Protein AF-A0A8C9PYS3-F1 (afdb_monomer_lite)

Organism: Spermophilu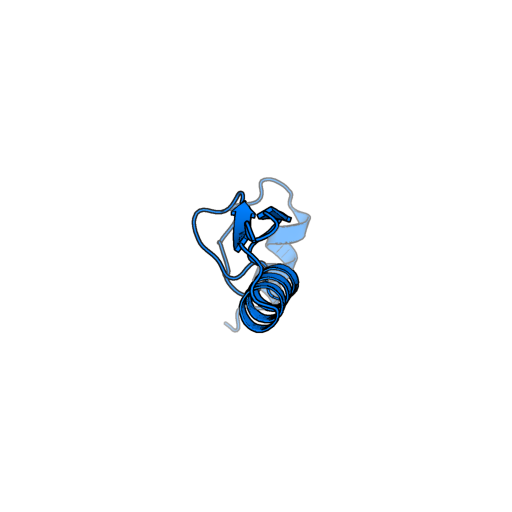s dauricus (NCBI:txid99837)

Structure (mmCIF, N/CA/C/O backbone):
data_AF-A0A8C9PYS3-F1
#
_entry.id   AF-A0A8C9PYS3-F1
#
loop_
_atom_site.group_PDB
_atom_site.id
_atom_site.type_symbol
_atom_site.label_atom_id
_atom_site.label_alt_id
_atom_site.label_comp_id
_atom_site.label_asym_id
_atom_site.label_entity_id
_atom_site.label_seq_id
_atom_site.pdbx_PDB_ins_code
_atom_site.Cartn_x
_atom_site.Cartn_y
_atom_site.Cartn_z
_atom_site.occupancy
_atom_site.B_iso_or_equiv
_atom_site.auth_seq_id
_atom_site.auth_comp_id
_atom_site.auth_asym_id
_atom_site.auth_atom_id
_atom_site.pdbx_PDB_model_num
ATOM 1 N N . MET A 1 1 ? -20.940 1.066 14.801 1.00 64.12 1 MET A N 1
ATOM 2 C CA . MET A 1 1 ? -20.281 2.344 14.440 1.00 64.12 1 MET A CA 1
ATOM 3 C C . MET A 1 1 ? -19.781 2.244 13.004 1.00 64.12 1 MET A C 1
ATOM 5 O O . MET A 1 1 ? -19.440 1.144 12.595 1.00 64.12 1 MET A O 1
ATOM 9 N N . LYS A 1 2 ? -19.792 3.333 12.226 1.00 77.62 2 LYS A N 1
ATOM 10 C CA . LYS A 1 2 ? -19.322 3.327 10.828 1.00 77.62 2 LYS A CA 1
ATOM 11 C C . LYS A 1 2 ? -17.788 3.359 10.809 1.00 77.62 2 LYS A C 1
ATOM 13 O O . LYS A 1 2 ? -17.212 4.210 11.482 1.00 77.62 2 LYS A O 1
ATOM 18 N N . ALA A 1 3 ? -17.150 2.445 10.078 1.00 85.62 3 ALA A N 1
ATOM 19 C CA . ALA A 1 3 ? -15.694 2.423 9.936 1.00 85.62 3 ALA A CA 1
ATOM 20 C C . ALA A 1 3 ? -15.192 3.735 9.305 1.00 85.62 3 ALA A C 1
ATOM 22 O O . ALA A 1 3 ? -15.862 4.320 8.445 1.00 85.62 3 ALA A O 1
ATOM 23 N N . LYS A 1 4 ? -14.033 4.235 9.756 1.00 93.94 4 LYS A N 1
ATOM 24 C CA . LYS A 1 4 ? -13.420 5.434 9.165 1.00 93.94 4 LYS A CA 1
ATOM 25 C C . LYS A 1 4 ? -12.826 5.069 7.807 1.00 93.94 4 LYS A C 1
ATOM 27 O O . LYS A 1 4 ? -12.114 4.074 7.700 1.00 93.94 4 LYS A O 1
ATOM 32 N N . LYS A 1 5 ? -13.095 5.902 6.799 1.00 97.00 5 LYS A N 1
ATOM 33 C CA . LYS A 1 5 ? -12.537 5.749 5.453 1.00 97.00 5 LYS A CA 1
ATOM 34 C C . LYS A 1 5 ? -11.172 6.414 5.366 1.00 97.00 5 LYS A C 1
ATOM 36 O O . LYS A 1 5 ? -11.057 7.587 5.720 1.00 97.00 5 LYS A O 1
ATOM 41 N N . ILE A 1 6 ? -10.171 5.681 4.893 1.00 98.06 6 ILE A N 1
ATOM 42 C CA . ILE A 1 6 ? -8.778 6.137 4.815 1.00 98.06 6 ILE A CA 1
ATOM 43 C C . ILE A 1 6 ? -8.333 6.130 3.356 1.00 98.06 6 ILE A C 1
ATOM 45 O O . ILE A 1 6 ? -8.449 5.110 2.688 1.00 98.06 6 ILE A O 1
ATOM 49 N N . ALA A 1 7 ? -7.817 7.250 2.855 1.00 98.25 7 ALA A N 1
ATOM 50 C CA . ALA A 1 7 ? -7.217 7.304 1.525 1.00 98.25 7 ALA A CA 1
ATOM 51 C C . ALA A 1 7 ? -5.716 6.999 1.617 1.00 98.25 7 ALA A C 1
ATOM 53 O O . ALA A 1 7 ? -4.997 7.646 2.378 1.00 98.25 7 ALA A O 1
ATOM 54 N N . VAL A 1 8 ? -5.245 6.036 0.827 1.00 98.31 8 VAL A N 1
ATOM 55 C CA . VAL A 1 8 ? -3.827 5.676 0.700 1.00 98.31 8 VAL A CA 1
ATOM 56 C C . VAL A 1 8 ? -3.366 6.042 -0.707 1.00 98.31 8 VAL A C 1
ATOM 58 O O . VAL A 1 8 ? -3.932 5.553 -1.682 1.00 98.31 8 VAL A O 1
ATOM 61 N N . ILE A 1 9 ? -2.356 6.905 -0.825 1.00 98.06 9 ILE A N 1
ATOM 62 C CA . ILE A 1 9 ? -1.818 7.353 -2.117 1.00 98.06 9 ILE A CA 1
ATOM 63 C C . ILE A 1 9 ? -0.505 6.618 -2.399 1.00 98.06 9 ILE A C 1
ATOM 65 O O . ILE A 1 9 ? 0.469 6.777 -1.663 1.00 98.06 9 ILE A O 1
ATOM 69 N N . GLY A 1 10 ? -0.497 5.835 -3.476 1.00 96.81 10 GLY A N 1
ATOM 70 C CA . GLY A 1 10 ? 0.576 4.929 -3.878 1.00 96.81 10 GLY A CA 1
ATOM 71 C C . GLY A 1 10 ? 0.371 3.505 -3.349 1.00 96.81 10 GLY A C 1
ATOM 72 O O . GLY A 1 10 ? 0.120 3.306 -2.163 1.00 96.81 10 GLY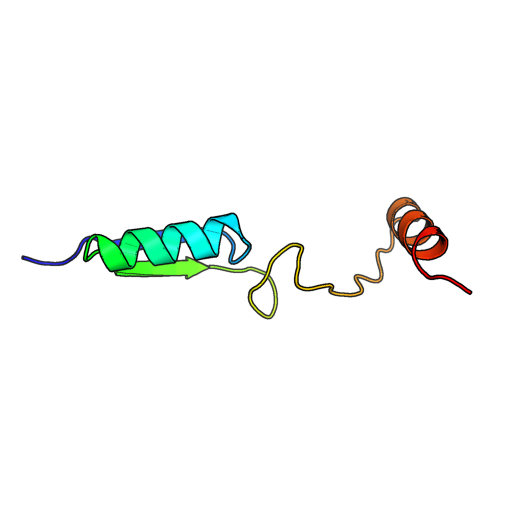 A O 1
ATOM 73 N N . ALA A 1 11 ? 0.535 2.508 -4.219 1.00 97.25 11 ALA A N 1
ATOM 74 C CA . ALA A 1 11 ? 0.490 1.073 -3.925 1.00 97.25 11 ALA A CA 1
ATOM 75 C C . ALA A 1 11 ? 1.889 0.425 -3.976 1.00 97.25 11 ALA A C 1
ATOM 77 O O . ALA A 1 11 ? 2.059 -0.722 -4.392 1.00 97.25 11 ALA A O 1
ATOM 78 N N . GLY A 1 12 ? 2.912 1.175 -3.555 1.00 95.88 12 GLY A N 1
ATOM 79 C CA . GLY A 1 12 ? 4.249 0.649 -3.272 1.00 95.88 12 GLY A CA 1
ATOM 80 C C . GLY A 1 12 ? 4.341 -0.017 -1.896 1.00 95.88 12 GLY A C 1
ATOM 81 O O . GLY A 1 12 ? 3.345 -0.163 -1.191 1.00 95.88 12 GLY A O 1
ATOM 82 N N . VAL A 1 13 ? 5.559 -0.372 -1.476 1.00 96.56 13 VAL A N 1
ATOM 83 C CA . VAL A 1 13 ? 5.810 -1.049 -0.186 1.00 96.56 13 VAL A CA 1
ATOM 84 C C . VAL A 1 13 ? 5.191 -0.319 1.015 1.00 96.56 13 VAL A C 1
ATOM 86 O O . VAL A 1 13 ? 4.569 -0.948 1.868 1.00 96.56 13 VAL A O 1
ATOM 89 N N . SER A 1 14 ? 5.292 1.012 1.057 1.00 97.31 14 SER A N 1
ATOM 90 C CA . SER A 1 14 ? 4.724 1.833 2.130 1.00 97.31 14 SER A CA 1
ATOM 91 C C . SER A 1 14 ? 3.194 1.853 2.104 1.00 97.31 14 SER A C 1
ATOM 93 O O . SER A 1 14 ? 2.563 1.704 3.147 1.00 97.31 14 SER A O 1
ATOM 95 N N . GLY A 1 15 ? 2.591 1.995 0.922 1.00 97.88 15 GLY A N 1
ATOM 96 C CA . GLY A 1 15 ? 1.139 2.020 0.754 1.00 97.88 15 GLY A CA 1
ATOM 97 C C . GLY A 1 15 ? 0.477 0.690 1.096 1.00 97.88 15 GLY A C 1
ATOM 98 O O . GLY A 1 15 ? -0.501 0.659 1.839 1.00 97.88 15 GLY A O 1
ATOM 99 N N . LEU A 1 16 ? 1.051 -0.422 0.631 1.00 97.81 16 LEU A N 1
ATOM 100 C CA . LEU A 1 16 ? 0.565 -1.765 0.961 1.00 97.81 16 LEU A CA 1
ATOM 101 C C . LEU A 1 16 ? 0.672 -2.053 2.467 1.00 97.81 16 LEU A C 1
ATOM 103 O O . LEU A 1 16 ? -0.269 -2.591 3.053 1.00 97.81 16 LEU A O 1
ATOM 107 N N . GLY A 1 17 ? 1.766 -1.629 3.110 1.00 98.06 17 GLY A N 1
ATOM 108 C CA . GLY A 1 17 ? 1.907 -1.693 4.567 1.00 98.06 17 GLY A CA 1
ATOM 109 C C . GLY A 1 17 ? 0.829 -0.883 5.296 1.00 98.06 17 GLY A C 1
ATOM 110 O O . GLY A 1 17 ? 0.177 -1.397 6.201 1.00 98.06 17 GLY A O 1
ATOM 111 N N . ALA A 1 18 ? 0.566 0.350 4.852 1.00 98.25 18 ALA A N 1
ATOM 112 C CA . ALA A 1 18 ? -0.477 1.194 5.434 1.00 98.25 18 ALA A CA 1
ATOM 113 C C . ALA A 1 18 ? -1.881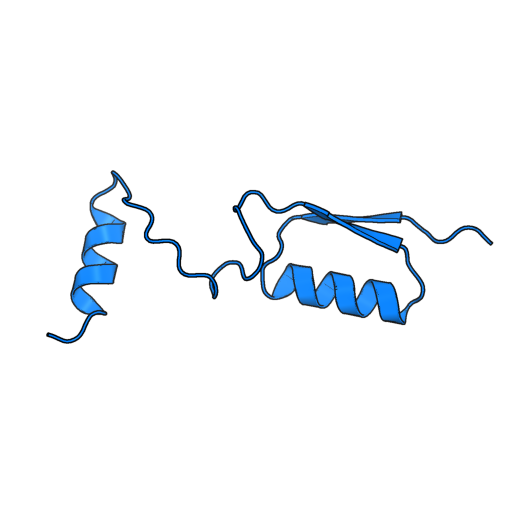 0.576 5.300 1.00 98.25 18 ALA A C 1
ATOM 115 O O . ALA A 1 18 ? -2.654 0.605 6.259 1.00 98.25 18 ALA A O 1
ATOM 116 N N . ILE A 1 19 ? -2.205 -0.022 4.146 1.00 98.25 19 ILE A N 1
ATOM 117 C CA . ILE A 1 19 ? -3.476 -0.735 3.928 1.00 98.25 19 ILE A CA 1
ATOM 118 C C . ILE A 1 19 ? -3.606 -1.904 4.904 1.00 98.25 19 ILE A C 1
ATOM 120 O O . ILE A 1 19 ? -4.653 -2.056 5.534 1.00 98.25 19 ILE A O 1
ATOM 124 N N . LYS A 1 20 ? -2.546 -2.706 5.058 1.00 98.19 20 LYS A N 1
ATOM 125 C CA . LYS A 1 20 ? -2.531 -3.849 5.975 1.00 98.19 20 LYS A CA 1
ATOM 126 C C . LYS A 1 20 ? -2.822 -3.414 7.413 1.00 98.19 20 LYS A C 1
ATOM 128 O O . LYS A 1 20 ? -3.746 -3.958 8.013 1.00 98.19 20 LYS A O 1
ATOM 133 N N . CYS A 1 21 ? -2.121 -2.396 7.912 1.00 98.12 21 CYS A N 1
ATOM 134 C CA . CYS A 1 21 ? -2.365 -1.856 9.251 1.00 98.12 21 CYS A CA 1
ATOM 135 C C . CYS A 1 21 ? -3.785 -1.282 9.392 1.00 98.12 21 CYS A C 1
ATOM 137 O O . CYS A 1 21 ? -4.445 -1.522 10.395 1.00 98.12 21 CYS A O 1
ATOM 139 N N . CYS A 1 22 ? -4.302 -0.576 8.377 1.00 97.50 22 CYS A N 1
ATOM 140 C CA . CYS A 1 22 ? -5.677 -0.065 8.411 1.00 97.50 22 CYS A CA 1
ATOM 141 C C . CYS A 1 22 ? -6.708 -1.190 8.566 1.00 97.50 22 CYS A C 1
ATOM 143 O O . CYS A 1 22 ? -7.654 -1.044 9.336 1.00 97.50 22 CYS A O 1
ATOM 145 N N . LEU A 1 23 ? -6.530 -2.303 7.850 1.00 97.12 23 LEU A N 1
ATOM 146 C CA . LEU A 1 23 ? -7.432 -3.452 7.940 1.00 97.12 23 LEU A CA 1
ATOM 147 C C . LEU A 1 23 ? -7.358 -4.140 9.309 1.00 97.12 23 LEU A C 1
ATOM 149 O O . LEU A 1 23 ? -8.393 -4.539 9.838 1.00 97.12 23 LEU A O 1
ATOM 153 N N . GLU A 1 24 ? -6.163 -4.260 9.891 1.00 97.88 24 GLU A N 1
ATOM 154 C CA . GLU A 1 24 ? -5.964 -4.840 11.230 1.00 97.88 24 GLU A CA 1
ATOM 155 C C . GLU A 1 24 ? -6.639 -4.012 12.330 1.00 97.88 24 GLU A C 1
ATOM 157 O O . GLU A 1 24 ? -7.226 -4.574 13.251 1.00 97.88 24 GLU A O 1
ATOM 162 N N . GLU A 1 25 ? -6.654 -2.689 12.174 1.00 96.44 25 GLU A N 1
ATOM 163 C CA . GLU A 1 25 ? -7.338 -1.750 13.072 1.00 96.44 25 GLU A CA 1
ATOM 164 C C . GLU A 1 25 ? -8.849 -1.601 12.775 1.00 96.44 25 GLU A C 1
ATOM 166 O O . GLU A 1 25 ? -9.533 -0.762 13.369 1.00 96.44 25 GLU A O 1
ATOM 171 N N . GLY A 1 26 ? -9.402 -2.382 11.838 1.00 95.69 26 GLY A N 1
ATOM 172 C CA . GLY A 1 26 ? -10.827 -2.343 11.483 1.00 95.69 26 GLY A CA 1
ATOM 173 C C . GLY A 1 26 ? -11.267 -1.072 10.739 1.00 95.69 26 GLY A C 1
ATOM 174 O O . GLY A 1 26 ? -12.440 -0.687 10.794 1.00 95.69 26 GLY A O 1
ATOM 175 N N . LEU A 1 27 ? -10.338 -0.396 10.061 1.00 97.12 27 LEU A N 1
ATOM 176 C CA . LEU A 1 27 ? -10.603 0.768 9.211 1.00 97.12 27 LEU A CA 1
ATOM 177 C C . LEU A 1 27 ? -10.963 0.337 7.777 1.00 97.12 27 LEU A C 1
ATOM 179 O O . LEU A 1 27 ? -10.749 -0.805 7.376 1.00 97.12 27 LEU A O 1
ATOM 183 N N . GLU A 1 28 ? -11.497 1.269 6.981 1.00 97.88 28 GLU A N 1
ATOM 184 C CA . GLU A 1 28 ? -11.868 1.045 5.574 1.00 97.88 28 GLU A CA 1
ATOM 185 C C . GLU A 1 28 ? -10.894 1.804 4.645 1.00 97.88 28 GLU A C 1
ATOM 187 O O . GLU A 1 28 ? -11.142 2.969 4.313 1.00 97.88 28 GLU A O 1
ATOM 192 N N . PRO A 1 29 ? -9.750 1.210 4.250 1.00 97.94 29 PRO A N 1
ATOM 193 C CA . PRO A 1 29 ? -8.807 1.860 3.349 1.00 97.94 29 PRO A CA 1
ATOM 194 C C . PRO A 1 29 ? -9.270 1.821 1.884 1.00 97.94 29 PRO A C 1
ATOM 196 O O . PRO A 1 29 ? -9.827 0.833 1.410 1.00 97.94 29 PRO A O 1
ATOM 199 N N . MET A 1 30 ? -8.962 2.883 1.144 1.00 97.94 30 MET A N 1
ATOM 200 C CA . MET A 1 30 ? -9.092 2.993 -0.307 1.00 97.94 30 MET A CA 1
ATOM 201 C C . MET A 1 30 ? -7.753 3.457 -0.879 1.00 97.94 30 MET A C 1
ATOM 203 O O . MET A 1 30 ? -7.244 4.512 -0.501 1.00 97.94 30 MET A O 1
ATOM 207 N N . CYS A 1 31 ? -7.171 2.653 -1.766 1.00 97.88 31 CYS A N 1
ATOM 208 C CA . CYS A 1 31 ? -5.869 2.925 -2.360 1.00 97.88 31 CYS A CA 1
ATOM 209 C C . CYS A 1 31 ? -6.007 3.547 -3.750 1.00 97.88 31 CYS A C 1
ATOM 211 O O . CYS A 1 31 ? -6.842 3.117 -4.544 1.00 97.88 31 CYS A O 1
ATOM 213 N N . PHE A 1 32 ? -5.154 4.525 -4.039 1.00 97.88 32 PHE A N 1
ATOM 214 C CA . PHE A 1 32 ? -5.018 5.151 -5.345 1.00 97.88 32 PHE A CA 1
ATOM 215 C C . PHE A 1 32 ? -3.582 4.979 -5.827 1.00 97.88 32 PHE A C 1
ATOM 217 O O . PHE A 1 32 ? -2.653 5.505 -5.216 1.00 97.8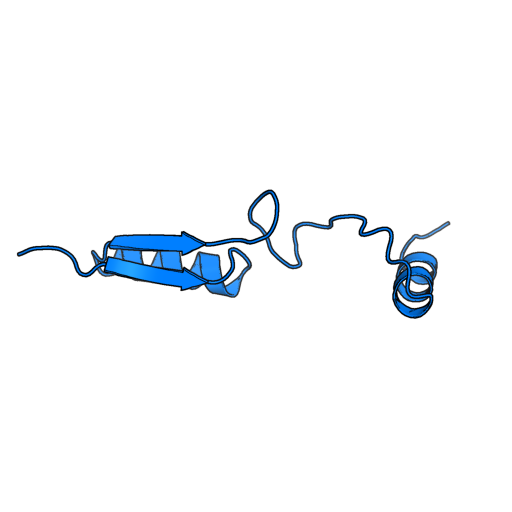8 32 PHE A O 1
ATOM 224 N N . GLU A 1 33 ? -3.404 4.265 -6.932 1.00 96.69 33 GLU A N 1
ATOM 225 C CA . GLU A 1 33 ? -2.122 4.089 -7.611 1.00 96.69 33 GLU A CA 1
ATOM 226 C C . GLU A 1 33 ? -2.233 4.667 -9.022 1.00 96.69 33 GLU A C 1
ATOM 228 O O . GLU A 1 33 ? -3.262 4.522 -9.683 1.00 96.69 33 GLU A O 1
ATOM 233 N N . LYS A 1 34 ? -1.189 5.373 -9.460 1.00 93.94 34 LYS A N 1
ATOM 234 C CA . LYS A 1 34 ? -1.113 5.930 -10.813 1.00 93.94 34 LYS A CA 1
ATOM 235 C C . LYS A 1 34 ? -0.759 4.842 -11.830 1.00 93.94 34 LYS A C 1
ATOM 237 O O . LYS A 1 34 ? -1.205 4.913 -12.974 1.00 93.94 34 LYS A O 1
ATOM 242 N N . GLY A 1 35 ? 0.102 3.908 -11.432 1.00 87.94 35 GLY A N 1
ATOM 243 C CA . GLY A 1 35 ? 0.532 2.773 -12.233 1.00 87.94 35 GLY A CA 1
ATOM 244 C C . GLY A 1 35 ? -0.614 1.829 -12.584 1.00 87.94 35 GLY A C 1
ATOM 245 O O . GLY A 1 35 ? -1.710 1.890 -12.032 1.00 87.94 35 GLY A O 1
ATOM 246 N N . SER A 1 36 ? -0.338 0.932 -13.525 1.00 90.62 36 SER A N 1
ATOM 247 C CA . SER A 1 36 ? -1.321 -0.053 -13.990 1.00 90.62 36 SER A CA 1
ATOM 248 C C . SER A 1 36 ? -1.533 -1.223 -13.019 1.00 90.62 36 SER A C 1
ATOM 250 O O . SER A 1 36 ? -2.436 -2.026 -13.232 1.00 90.62 36 SER A O 1
ATOM 252 N N . ASP A 1 37 ? -0.713 -1.327 -11.972 1.00 92.44 37 ASP A N 1
ATOM 253 C CA . ASP A 1 37 ? -0.769 -2.375 -10.956 1.00 92.44 37 ASP A CA 1
ATOM 254 C C . ASP A 1 37 ? 0.021 -1.947 -9.704 1.00 92.44 37 ASP A C 1
ATOM 256 O O . ASP A 1 37 ? 0.730 -0.932 -9.706 1.00 92.44 37 ASP A O 1
ATOM 260 N N . ILE A 1 38 ? -0.064 -2.750 -8.649 1.00 94.06 38 ILE A N 1
ATOM 261 C CA . ILE A 1 38 ? 0.634 -2.541 -7.378 1.00 94.06 38 ILE A CA 1
ATOM 262 C C . ILE A 1 38 ? 2.120 -2.931 -7.448 1.00 94.06 38 ILE A C 1
ATOM 264 O O . ILE A 1 38 ? 2.584 -3.581 -8.382 1.00 94.06 38 ILE A O 1
ATOM 268 N N . GLY A 1 39 ? 2.881 -2.560 -6.416 1.00 92.38 39 GLY A N 1
ATOM 269 C CA . GLY A 1 39 ? 4.275 -2.978 -6.222 1.00 92.38 39 GLY A CA 1
ATOM 270 C C . GLY A 1 39 ? 5.273 -1.823 -6.194 1.00 92.38 39 GLY A C 1
ATOM 271 O O . GLY A 1 39 ? 6.369 -1.976 -5.650 1.00 92.38 39 GLY A O 1
ATOM 272 N N . GLY A 1 40 ? 4.895 -0.640 -6.690 1.00 90.75 40 GLY A N 1
ATOM 273 C CA . GLY A 1 40 ? 5.765 0.541 -6.709 1.00 90.75 40 GLY A CA 1
ATOM 274 C C . GLY A 1 40 ? 7.126 0.217 -7.329 1.00 90.75 40 GLY A C 1
ATOM 275 O O . GLY A 1 40 ? 7.184 -0.353 -8.410 1.00 90.75 40 GLY A O 1
ATOM 276 N N . LEU A 1 41 ? 8.221 0.505 -6.615 1.00 88.31 41 LEU A N 1
ATOM 277 C CA . LEU A 1 41 ? 9.588 0.226 -7.083 1.00 88.31 41 LEU A CA 1
ATOM 278 C C . LEU A 1 41 ? 9.841 -1.251 -7.444 1.00 88.31 41 LEU A C 1
ATOM 280 O O . LEU A 1 41 ? 10.654 -1.536 -8.316 1.00 88.31 41 LEU A O 1
ATOM 284 N N . TRP A 1 42 ? 9.156 -2.189 -6.785 1.00 87.31 42 TRP A N 1
ATOM 285 C CA . TRP A 1 42 ? 9.335 -3.629 -7.011 1.00 87.31 42 TRP A CA 1
ATOM 286 C C . TRP A 1 42 ? 8.662 -4.109 -8.294 1.00 87.31 42 TRP A C 1
ATOM 288 O O . TRP A 1 42 ? 9.028 -5.152 -8.835 1.00 87.31 42 TRP A O 1
ATOM 298 N N . ARG A 1 43 ? 7.689 -3.343 -8.797 1.00 84.38 43 ARG A N 1
ATOM 299 C CA . ARG A 1 43 ? 7.106 -3.572 -10.109 1.00 84.38 43 ARG A CA 1
ATOM 300 C C . ARG A 1 43 ? 7.904 -2.782 -11.129 1.00 84.38 43 ARG A C 1
ATOM 302 O O . ARG A 1 43 ? 7.647 -1.609 -11.388 1.00 84.38 43 ARG A O 1
ATOM 309 N N . TYR A 1 44 ? 8.892 -3.457 -11.697 1.00 79.00 44 TYR A N 1
ATOM 310 C CA . TYR A 1 44 ? 9.724 -2.887 -12.736 1.00 79.00 44 TYR A CA 1
ATOM 311 C C . TYR A 1 44 ? 8.906 -2.678 -14.017 1.00 79.00 44 TYR A C 1
ATOM 313 O O . TYR A 1 44 ? 8.680 -3.604 -14.795 1.00 79.00 44 TYR A O 1
ATOM 321 N N . GLU A 1 45 ? 8.444 -1.452 -14.235 1.00 71.44 45 GLU A N 1
ATOM 322 C CA . GLU A 1 45 ? 8.011 -1.015 -15.554 1.00 71.44 45 GLU A CA 1
ATOM 323 C C . GLU A 1 45 ? 9.246 -0.519 -16.308 1.00 71.44 45 GLU A C 1
ATOM 325 O O . GLU A 1 45 ? 9.962 0.368 -15.835 1.00 71.44 45 GLU A O 1
ATOM 330 N N . VAL A 1 46 ? 9.495 -1.078 -17.497 1.00 67.62 46 VAL A N 1
ATOM 331 C CA . VAL A 1 46 ? 10.468 -0.509 -18.436 1.00 67.62 46 VAL A CA 1
ATOM 332 C C . VAL A 1 46 ? 9.879 0.804 -18.932 1.00 67.62 46 VAL A C 1
ATOM 334 O O . VAL A 1 46 ? 9.233 0.877 -19.977 1.00 67.62 46 VAL A O 1
ATOM 337 N N . ILE A 1 47 ? 10.065 1.860 -18.150 1.00 60.31 47 ILE A N 1
ATOM 338 C CA . ILE A 1 47 ? 9.805 3.209 -18.613 1.00 60.31 47 ILE A CA 1
ATOM 339 C C . ILE A 1 47 ? 10.877 3.457 -19.669 1.00 60.31 47 ILE A C 1
ATOM 341 O O . ILE A 1 47 ? 12.053 3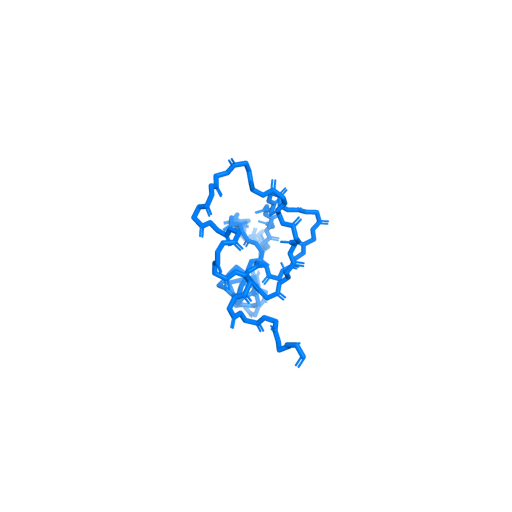.628 -19.343 1.00 60.31 47 ILE A O 1
ATOM 345 N N . LEU A 1 48 ? 10.480 3.463 -20.943 1.00 57.34 48 LEU A N 1
ATOM 346 C CA . LEU A 1 48 ? 11.276 4.074 -22.003 1.00 57.34 48 LEU A CA 1
ATOM 347 C C . LEU A 1 48 ? 11.322 5.575 -21.704 1.00 57.34 48 LEU A C 1
ATOM 349 O O . LEU A 1 48 ? 10.525 6.371 -22.195 1.00 57.34 48 LEU A O 1
ATOM 353 N N . CYS A 1 49 ? 12.197 5.938 -20.774 1.00 48.12 49 CYS A N 1
ATOM 354 C CA . CYS A 1 49 ? 12.403 7.300 -20.346 1.00 48.12 49 CYS A CA 1
ATOM 355 C C . CYS A 1 49 ? 13.040 8.053 -21.515 1.00 48.12 49 CYS A C 1
ATOM 357 O O . CYS A 1 49 ? 14.087 7.652 -22.014 1.00 48.12 49 CYS A O 1
ATOM 359 N N . SER A 1 50 ? 12.430 9.157 -21.949 1.00 53.06 50 SER A N 1
ATOM 360 C CA . SER A 1 50 ? 13.041 10.039 -22.953 1.00 53.06 50 SER A CA 1
ATOM 361 C C . SER A 1 50 ? 14.254 10.814 -22.405 1.00 53.06 50 SER A C 1
ATOM 363 O O . SER A 1 50 ? 14.931 11.500 -23.174 1.00 53.06 50 SER A O 1
ATOM 365 N N . SER A 1 51 ? 14.534 10.732 -21.098 1.00 57.16 51 SER A N 1
ATOM 366 C CA . SER A 1 51 ? 15.697 11.353 -20.458 1.00 57.16 51 SER A CA 1
ATOM 367 C C . SER A 1 51 ? 16.857 10.363 -20.378 1.00 57.16 51 SER A C 1
ATOM 369 O O . SER A 1 51 ? 16.722 9.254 -19.857 1.00 57.16 51 SER A O 1
ATOM 371 N N . ARG A 1 52 ? 18.017 10.778 -20.900 1.00 56.34 52 ARG A N 1
ATOM 372 C CA . ARG A 1 52 ? 19.206 9.930 -21.089 1.00 56.34 52 ARG A CA 1
ATOM 373 C C . ARG A 1 52 ? 19.785 9.370 -19.780 1.00 56.34 52 ARG A C 1
ATOM 375 O O . ARG A 1 52 ? 20.459 8.345 -19.843 1.00 56.34 52 ARG A O 1
ATOM 382 N N . GLU A 1 53 ? 19.520 9.976 -18.617 1.00 56.91 53 GLU A N 1
ATOM 383 C CA . GLU A 1 53 ? 20.101 9.523 -17.342 1.00 56.91 53 GLU A CA 1
ATOM 384 C C . GLU A 1 53 ? 19.588 8.149 -16.872 1.00 56.91 53 GL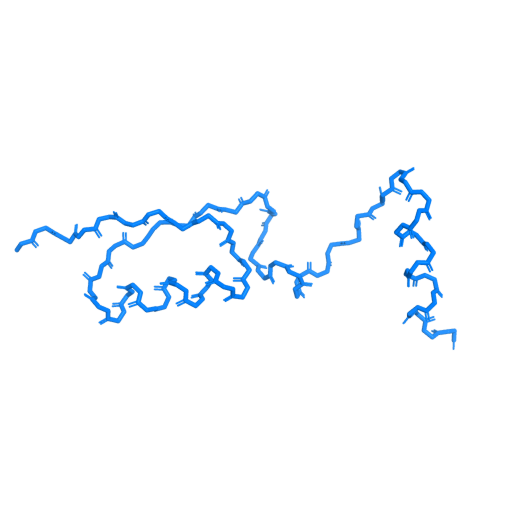U A C 1
ATOM 386 O O . GLU A 1 53 ? 20.376 7.338 -16.388 1.00 56.91 53 GLU A O 1
ATOM 391 N N . VAL A 1 54 ? 18.296 7.835 -17.036 1.00 56.00 54 VAL A N 1
ATOM 392 C CA . VAL A 1 54 ? 17.730 6.564 -16.524 1.00 56.00 54 VAL A CA 1
ATOM 393 C C . VAL A 1 54 ? 18.143 5.375 -17.400 1.00 56.00 54 VAL A C 1
ATOM 395 O O . VAL A 1 54 ? 18.362 4.270 -16.904 1.00 56.00 54 VAL A O 1
ATOM 398 N N . GLN A 1 55 ? 18.330 5.610 -18.701 1.00 53.53 55 GLN A N 1
ATOM 399 C CA . GLN A 1 55 ? 18.748 4.576 -19.649 1.00 53.53 55 GLN A CA 1
ATOM 400 C C . GLN A 1 55 ? 20.197 4.103 -19.423 1.00 53.53 55 GLN A C 1
ATOM 402 O O . GLN A 1 55 ? 20.515 2.956 -19.738 1.00 53.53 55 GLN A O 1
ATOM 407 N N . LEU A 1 56 ? 21.060 4.948 -18.844 1.00 52.38 56 LEU A N 1
ATOM 408 C CA . LEU A 1 56 ? 22.430 4.589 -18.453 1.00 52.38 56 LEU A CA 1
ATOM 409 C C . LEU A 1 56 ? 22.453 3.648 -17.241 1.00 52.38 56 LEU A C 1
ATOM 411 O O . LEU A 1 56 ? 23.135 2.629 -17.285 1.00 52.38 56 LEU A O 1
ATOM 415 N N . CYS A 1 57 ? 21.644 3.925 -16.215 1.00 51.44 57 CYS A N 1
ATOM 416 C CA . CYS A 1 57 ? 21.576 3.099 -15.003 1.00 51.44 57 CYS A CA 1
ATOM 417 C C . CYS A 1 57 ? 21.093 1.664 -15.300 1.00 51.44 57 CYS A C 1
ATOM 419 O O . CYS A 1 57 ? 21.580 0.697 -14.722 1.00 51.44 57 CYS A O 1
ATOM 421 N N . LEU A 1 58 ? 20.184 1.510 -16.270 1.00 55.28 58 LEU A N 1
ATOM 422 C CA . LEU A 1 58 ? 19.702 0.197 -16.711 1.00 55.28 58 LEU A CA 1
ATOM 423 C C . LEU A 1 58 ? 20.718 -0.584 -17.549 1.00 55.28 58 LEU A C 1
ATOM 425 O O . LEU A 1 58 ? 20.739 -1.810 -17.481 1.00 55.28 58 LEU A O 1
ATOM 429 N N . ARG A 1 59 ? 21.584 0.097 -18.311 1.00 54.88 59 ARG A N 1
ATOM 430 C CA . ARG A 1 59 ? 22.653 -0.566 -19.075 1.00 54.88 59 ARG A CA 1
ATOM 431 C C . ARG A 1 59 ? 23.755 -1.142 -18.188 1.00 54.88 59 ARG A C 1
ATOM 433 O O . ARG A 1 59 ? 24.370 -2.114 -18.600 1.00 54.88 59 ARG A O 1
ATOM 440 N N . GLU A 1 60 ? 23.989 -0.573 -17.008 1.00 58.00 60 GLU A N 1
ATOM 441 C CA . GLU A 1 60 ? 24.991 -1.092 -16.064 1.00 58.00 60 GLU A CA 1
ATOM 442 C C . GLU A 1 60 ? 24.458 -2.206 -15.147 1.00 58.00 60 GLU A C 1
ATOM 444 O O . GLU A 1 60 ? 25.248 -2.915 -14.530 1.00 58.00 60 GLU A O 1
ATOM 449 N N . MET A 1 61 ? 23.134 -2.395 -15.070 1.00 58.41 61 MET A N 1
ATOM 450 C CA . MET A 1 61 ? 22.499 -3.408 -14.211 1.00 58.41 61 MET A CA 1
ATOM 451 C C . MET A 1 61 ? 22.039 -4.682 -14.936 1.00 58.41 61 MET A C 1
ATOM 453 O O . MET A 1 61 ? 21.745 -5.673 -14.268 1.00 58.41 61 MET A O 1
ATOM 457 N N . LEU A 1 62 ? 21.972 -4.697 -16.272 1.00 50.47 62 LEU A N 1
ATOM 458 C CA . LEU A 1 62 ? 21.798 -5.942 -17.027 1.00 50.47 62 LEU A CA 1
ATOM 459 C C . LEU A 1 62 ? 23.176 -6.592 -17.231 1.00 50.47 62 LEU A C 1
ATOM 461 O O . LEU A 1 62 ? 24.007 -6.000 -17.922 1.00 50.47 62 LEU A O 1
ATOM 465 N N . PRO A 1 63 ? 23.444 -7.785 -16.667 1.00 52.25 63 PRO A N 1
ATOM 466 C CA . PRO A 1 63 ? 24.650 -8.513 -17.016 1.00 52.25 63 PRO A CA 1
ATOM 467 C C . PRO A 1 63 ? 24.520 -8.930 -18.486 1.00 52.25 63 PRO A C 1
ATOM 469 O O . PRO A 1 63 ? 23.498 -9.497 -18.881 1.00 52.25 63 PRO A O 1
ATOM 472 N N . LEU A 1 64 ? 25.525 -8.591 -19.295 1.00 49.38 64 LEU A N 1
ATOM 473 C CA . LEU A 1 64 ? 25.754 -9.269 -20.571 1.00 49.38 64 LEU A CA 1
ATOM 474 C C . LEU A 1 64 ? 26.027 -10.756 -20.323 1.00 49.38 64 LEU A C 1
ATOM 476 O O . LEU A 1 64 ? 26.737 -11.057 -19.336 1.00 49.38 64 LEU A O 1
#

Sequence (64 aa):
MKAKKIAVIGAGVSGLGAIKCCLEEGLEPMCFEKGSDIGGLWRYEVILCSSREVQLCLREMLPL

InterPro domains:
  IPR020946 Flavin monooxygenase-like [PF00743] (3-45)
  IPR036188 FAD/NAD(P)-binding domain superfamily [G3DSA:3.50.50.60] (2-56)
  IPR036188 FAD/NAD(P)-binding domain superfamily [SSF51905] (2-43)
  IPR050346 Flavin-containing monooxygenases-like [PTHR23023] (3-45)

Radius of gyration: 16.8 Å; chains: 1; bounding box: 46×21×37 Å

Foldseek 3Di:
DDAAEAEFEAQAPVSVVVVVVCVVVVHHYDYDHPDPDHHVVHPDDPPPDPDPVVVVVVVVPDDD

pLDDT: mean 82.04, std 18.7, range [48.12, 98.31]

Secondary structure (DSSP, 8-state):
-PPPEEEEE--SHHHHHHHHHHHHTT-EEEEE-SSSSS-GGGS------SSHHHHHHHHHHS--